Protein AF-A0A9D4A634-F1 (afdb_monomer_lite)

Structure (mmCIF, N/CA/C/O backbone):
data_AF-A0A9D4A634-F1
#
_entry.id   AF-A0A9D4A634-F1
#
loop_
_atom_site.group_PDB
_atom_site.id
_atom_site.type_symbol
_atom_site.label_atom_id
_atom_site.label_alt_id
_atom_site.label_comp_id
_atom_site.label_asym_id
_atom_site.label_entity_id
_atom_site.label_seq_id
_atom_site.pdbx_PDB_ins_code
_atom_site.Cartn_x
_atom_site.Cartn_y
_atom_site.Cartn_z
_atom_site.occupancy
_atom_site.B_iso_or_equiv
_atom_site.auth_seq_id
_atom_site.auth_comp_id
_atom_site.auth_asym_id
_atom_site.auth_atom_id
_atom_site.pdbx_PDB_model_num
ATOM 1 N N . MET A 1 1 ? 0.772 -0.200 -10.195 1.00 74.50 1 MET A N 1
ATOM 2 C CA . MET A 1 1 ? 2.246 -0.327 -10.138 1.00 74.50 1 MET A CA 1
ATOM 3 C C . MET A 1 1 ? 2.779 -1.175 -11.272 1.00 74.50 1 MET A C 1
ATOM 5 O O . MET A 1 1 ? 3.594 -0.668 -12.017 1.00 74.50 1 MET A O 1
ATOM 9 N N . THR A 1 2 ? 2.255 -2.382 -11.493 1.00 76.69 2 THR A N 1
ATOM 10 C CA . THR A 1 2 ? 2.667 -3.266 -12.602 1.00 76.69 2 THR A CA 1
ATOM 11 C C . THR A 1 2 ? 2.649 -2.595 -13.979 1.00 76.69 2 THR A C 1
ATOM 13 O O . THR A 1 2 ? 3.646 -2.665 -14.680 1.00 76.69 2 THR A O 1
ATOM 16 N N . LEU A 1 3 ? 1.574 -1.881 -14.341 1.00 77.81 3 LEU A N 1
ATOM 17 C CA . LEU A 1 3 ? 1.482 -1.159 -15.623 1.00 77.81 3 LEU A CA 1
ATOM 18 C C . LEU A 1 3 ? 2.554 -0.060 -15.767 1.00 77.81 3 LEU A C 1
ATOM 20 O O . LEU A 1 3 ? 3.087 0.149 -16.849 1.00 77.81 3 LEU A O 1
ATOM 24 N N . LEU A 1 4 ? 2.890 0.616 -14.663 1.00 78.56 4 LEU A N 1
ATOM 25 C CA . LEU A 1 4 ? 3.914 1.662 -14.634 1.00 78.56 4 LEU A CA 1
ATOM 26 C C . LEU A 1 4 ? 5.320 1.059 -14.770 1.00 78.56 4 LEU A C 1
ATOM 28 O O . LEU A 1 4 ? 6.120 1.565 -15.547 1.00 78.56 4 LEU A O 1
ATOM 32 N N . THR A 1 5 ? 5.589 -0.055 -14.082 1.00 76.00 5 THR A N 1
ATOM 33 C CA . THR A 1 5 ? 6.834 -0.827 -14.226 1.00 76.00 5 THR A CA 1
ATOM 34 C C . THR A 1 5 ? 6.978 -1.390 -15.642 1.00 76.00 5 THR A C 1
ATOM 36 O O . THR A 1 5 ? 8.029 -1.272 -16.250 1.00 76.00 5 THR A O 1
ATOM 39 N N . LEU A 1 6 ? 5.909 -1.940 -16.223 1.00 71.25 6 LEU A N 1
ATOM 40 C CA . LEU A 1 6 ? 5.901 -2.413 -17.613 1.00 71.25 6 LEU A CA 1
ATOM 41 C C . LEU A 1 6 ? 6.187 -1.275 -18.602 1.00 71.25 6 LEU A C 1
ATOM 43 O O . LEU A 1 6 ? 6.945 -1.467 -19.551 1.00 71.25 6 LEU A O 1
ATOM 47 N N . SER A 1 7 ? 5.635 -0.085 -18.353 1.00 67.00 7 SER A N 1
ATOM 48 C CA . SER A 1 7 ? 5.907 1.104 -19.163 1.00 67.00 7 SER A CA 1
ATOM 49 C C . SER A 1 7 ? 7.356 1.587 -19.060 1.00 67.00 7 SER A C 1
ATOM 51 O O . SER A 1 7 ? 7.839 2.183 -20.019 1.00 67.00 7 SER A O 1
ATOM 53 N N . SER A 1 8 ? 8.047 1.357 -17.936 1.00 65.62 8 SER A N 1
ATOM 54 C CA . SER A 1 8 ? 9.456 1.740 -17.775 1.00 65.62 8 SER A CA 1
ATOM 55 C C . SER A 1 8 ? 10.431 0.668 -18.276 1.00 65.62 8 SER A C 1
ATOM 57 O O . SER A 1 8 ? 11.495 1.021 -18.785 1.00 65.62 8 SER A O 1
ATOM 59 N N . SER A 1 9 ? 10.054 -0.615 -18.181 1.00 68.81 9 SER A N 1
ATOM 60 C CA . SER A 1 9 ? 10.949 -1.754 -18.438 1.00 68.81 9 SER A CA 1
ATOM 61 C C . SER A 1 9 ? 10.929 -2.253 -19.879 1.00 68.81 9 SER A C 1
ATOM 63 O O . SER A 1 9 ? 11.898 -2.866 -20.322 1.00 68.81 9 SER A O 1
ATOM 65 N N . ILE A 1 10 ? 9.841 -2.034 -20.629 1.00 73.31 10 ILE A N 1
ATOM 66 C CA . ILE A 1 10 ? 9.733 -2.525 -22.008 1.00 73.31 10 ILE A CA 1
ATOM 67 C C . ILE A 1 10 ? 10.419 -1.538 -22.970 1.00 73.31 10 ILE A C 1
ATOM 69 O O . ILE A 1 10 ? 9.978 -0.391 -23.075 1.00 73.31 10 ILE A O 1
ATOM 73 N N . PRO A 1 11 ? 11.426 -1.976 -23.759 1.00 60.38 11 PRO A N 1
ATOM 74 C CA . PRO A 1 11 ? 12.135 -1.116 -24.713 1.00 60.38 11 PRO A CA 1
ATOM 75 C C . PRO A 1 11 ? 11.235 -0.436 -25.759 1.00 60.38 11 PRO A C 1
ATOM 77 O O . PRO A 1 11 ? 11.608 0.602 -26.288 1.00 60.38 11 PRO A O 1
ATOM 80 N N . GLY A 1 12 ? 10.051 -0.995 -26.045 1.00 58.84 12 GLY A N 1
ATOM 81 C CA . GLY A 1 12 ? 9.046 -0.410 -26.946 1.00 58.84 12 GLY A CA 1
ATOM 82 C C . GLY A 1 12 ? 8.150 0.676 -26.326 1.00 58.84 12 GLY A C 1
ATOM 83 O O . GLY A 1 12 ? 7.579 1.482 -27.057 1.00 58.84 12 GLY A O 1
ATOM 84 N N . LEU A 1 13 ? 8.033 0.736 -24.993 1.00 58.22 13 LEU A N 1
ATOM 85 C CA . LEU A 1 13 ? 7.290 1.791 -24.281 1.00 58.22 13 LEU A CA 1
ATOM 86 C C . LEU A 1 13 ? 8.204 2.891 -23.726 1.00 58.22 13 LEU A C 1
ATOM 88 O O . LEU A 1 13 ? 7.726 3.954 -23.332 1.00 58.22 13 LEU A O 1
ATOM 92 N N . LYS A 1 14 ? 9.518 2.662 -23.745 1.00 65.31 14 LYS A N 1
ATOM 93 C CA . LYS A 1 14 ? 10.526 3.689 -23.504 1.00 65.31 14 LYS A CA 1
ATOM 94 C C . LYS A 1 14 ? 10.655 4.577 -24.754 1.00 65.31 14 LYS A C 1
ATOM 96 O O . LYS A 1 14 ? 10.618 4.049 -25.868 1.00 65.31 14 LYS A O 1
ATOM 101 N N . PRO A 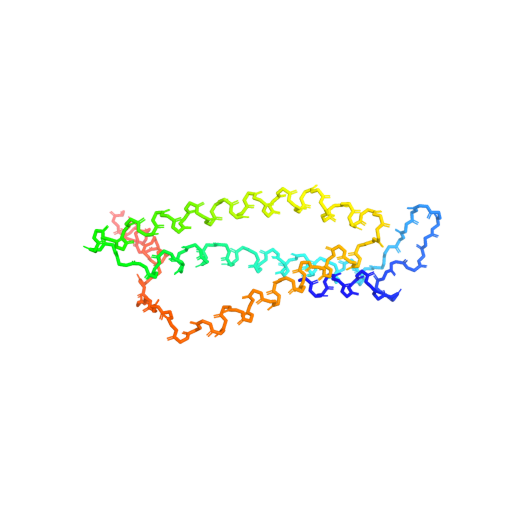1 15 ? 10.803 5.907 -24.622 1.00 62.56 15 PRO A N 1
ATOM 102 C CA . PRO A 1 15 ? 11.009 6.769 -25.781 1.00 62.56 15 PRO A CA 1
ATOM 103 C C . PRO A 1 15 ? 12.264 6.322 -26.541 1.00 62.56 15 PRO A C 1
ATOM 105 O O . PRO A 1 15 ? 13.362 6.281 -25.988 1.00 62.56 15 PRO A O 1
ATOM 108 N N . SER A 1 16 ? 12.071 5.933 -27.800 1.00 56.59 16 SER A N 1
ATOM 109 C CA . SER A 1 16 ? 13.076 5.290 -28.653 1.00 56.59 16 SER A CA 1
ATOM 110 C C . SER A 1 16 ? 13.987 6.287 -29.373 1.00 56.59 16 SER A C 1
ATOM 112 O O . SER A 1 16 ? 15.070 5.912 -29.818 1.00 56.59 16 SER A O 1
ATOM 114 N N . TYR A 1 17 ? 13.583 7.559 -29.457 1.00 59.88 17 TYR A N 1
ATOM 115 C CA . TYR A 1 17 ? 14.364 8.637 -30.058 1.00 59.88 17 TYR A CA 1
ATOM 116 C C . TYR A 1 17 ? 14.775 9.661 -28.994 1.00 59.88 17 TYR A C 1
ATOM 118 O O . TYR A 1 17 ? 13.967 10.479 -28.539 1.00 59.88 17 TYR A O 1
ATOM 126 N N . CYS A 1 18 ? 16.047 9.604 -28.599 1.00 65.12 18 CYS A N 1
ATOM 127 C CA . CYS A 1 18 ? 16.676 10.573 -27.706 1.00 65.12 18 CYS A CA 1
ATOM 128 C C . CYS A 1 18 ? 17.827 11.263 -28.445 1.00 65.12 18 CYS A C 1
ATOM 130 O O . CYS A 1 18 ? 18.799 10.616 -28.832 1.00 65.12 18 CYS A O 1
ATOM 132 N N . SER A 1 19 ? 17.718 12.578 -28.643 1.00 58.00 19 SER A N 1
ATOM 133 C CA . SER A 1 19 ? 18.799 13.406 -29.184 1.00 58.00 19 SER A CA 1
ATOM 134 C C . SER A 1 19 ? 19.546 14.040 -28.011 1.00 58.00 19 SER A C 1
ATOM 136 O O . SER A 1 19 ? 19.186 15.116 -27.532 1.00 58.00 19 SER A O 1
ATOM 138 N N . GLY A 1 20 ? 20.558 13.341 -27.493 1.00 70.12 20 GLY A N 1
ATOM 139 C CA . GLY A 1 20 ? 21.243 13.727 -26.255 1.00 70.12 20 GLY A CA 1
ATOM 140 C C . GLY A 1 20 ? 20.368 13.478 -25.019 1.00 70.12 20 GLY A C 1
ATOM 141 O O . GLY A 1 20 ? 19.820 12.391 -24.863 1.00 70.12 20 GLY A O 1
ATOM 142 N N . ASN A 1 21 ? 20.211 14.485 -24.150 1.00 65.31 21 ASN A N 1
ATOM 143 C CA . ASN A 1 21 ? 19.403 14.389 -22.919 1.00 65.31 21 ASN A CA 1
ATOM 144 C C . ASN A 1 21 ? 17.892 14.595 -23.141 1.00 65.31 21 ASN A C 1
ATOM 146 O O . ASN A 1 21 ? 17.121 14.522 -22.184 1.00 65.31 21 ASN A O 1
ATOM 150 N N . VAL A 1 22 ? 17.459 14.891 -24.371 1.00 67.06 22 VAL A N 1
ATOM 151 C CA . VAL A 1 22 ? 16.054 15.176 -24.689 1.00 67.06 22 VAL A CA 1
ATOM 152 C C . VAL A 1 22 ? 15.471 14.012 -25.481 1.00 67.06 22 VAL A C 1
ATOM 154 O O . VAL A 1 22 ? 15.887 13.729 -26.605 1.00 67.06 22 VAL A O 1
ATOM 157 N N . CYS A 1 23 ? 14.500 13.338 -24.872 1.00 70.38 23 CYS A N 1
ATOM 158 C CA . CYS A 1 23 ? 13.757 12.240 -25.475 1.00 70.38 23 CYS A CA 1
ATOM 159 C C . CYS A 1 23 ? 12.360 12.718 -25.875 1.00 70.38 23 CYS A C 1
ATOM 161 O O . CYS A 1 23 ? 11.677 13.362 -25.076 1.00 70.38 23 CYS A O 1
ATOM 163 N N . HIS A 1 24 ? 11.926 12.378 -27.089 1.00 72.56 24 HIS A N 1
ATOM 164 C CA . HIS A 1 24 ? 10.578 12.683 -27.569 1.00 72.56 24 HIS A CA 1
ATOM 165 C C . HIS A 1 24 ? 9.694 11.433 -27.464 1.00 72.56 24 HIS A C 1
ATOM 167 O O . HIS A 1 24 ? 9.865 10.504 -28.255 1.00 72.56 24 HIS A O 1
ATOM 173 N N . PRO A 1 25 ? 8.774 11.369 -26.486 1.00 73.94 25 PRO A N 1
ATOM 174 C CA . PRO A 1 25 ? 7.849 10.250 -26.364 1.00 73.94 25 PRO A CA 1
ATOM 175 C C . PRO A 1 25 ? 6.736 10.325 -27.415 1.00 73.94 25 PRO A C 1
ATOM 177 O O . PRO A 1 25 ? 6.294 11.408 -27.806 1.00 73.94 25 PRO A O 1
ATOM 180 N N . THR A 1 26 ? 6.254 9.164 -27.853 1.00 79.94 26 THR A N 1
ATOM 181 C CA . THR A 1 26 ? 5.073 9.071 -28.724 1.00 79.94 26 THR A CA 1
ATOM 182 C C . THR A 1 26 ? 3.794 9.342 -27.922 1.00 79.94 26 THR A C 1
ATOM 184 O O . THR A 1 26 ? 3.761 9.165 -26.701 1.00 79.94 26 THR A O 1
ATOM 187 N N . GLN A 1 27 ? 2.708 9.761 -28.588 1.00 80.94 27 GLN A N 1
ATOM 188 C CA . GLN A 1 27 ? 1.432 10.004 -27.895 1.00 80.94 27 GLN A CA 1
ATOM 189 C C . GLN A 1 27 ? 0.911 8.760 -27.164 1.00 80.94 27 GLN A C 1
ATOM 191 O O . GLN A 1 27 ? 0.365 8.876 -26.069 1.00 80.94 27 GLN A O 1
ATOM 196 N N . GLU A 1 28 ? 1.130 7.572 -27.727 1.00 79.75 28 GLU A N 1
ATOM 197 C CA . GLU A 1 28 ? 0.728 6.303 -27.116 1.00 79.75 28 GLU A CA 1
ATOM 198 C C . GLU A 1 28 ? 1.494 6.023 -25.814 1.00 79.75 28 GLU A C 1
ATOM 200 O O . GLU A 1 28 ? 0.889 5.644 -24.812 1.00 79.75 28 GLU A O 1
ATOM 205 N N . GLN A 1 29 ? 2.806 6.288 -25.785 1.00 78.56 29 GLN A N 1
ATOM 206 C CA . GLN A 1 29 ? 3.633 6.140 -24.580 1.00 78.56 29 GLN A CA 1
ATOM 207 C C . GLN A 1 29 ? 3.182 7.090 -23.463 1.00 78.56 29 GLN A C 1
ATOM 209 O O . GLN A 1 29 ? 3.069 6.684 -22.305 1.00 78.56 29 GLN A O 1
ATOM 214 N N . ILE A 1 30 ? 2.857 8.341 -23.812 1.00 81.50 30 ILE A N 1
ATOM 215 C CA . ILE A 1 30 ? 2.313 9.321 -22.862 1.00 81.50 30 ILE A CA 1
ATOM 216 C C . ILE A 1 30 ? 0.956 8.849 -22.321 1.00 81.50 30 ILE A C 1
ATOM 218 O O . ILE A 1 30 ? 0.724 8.896 -21.112 1.00 81.50 30 ILE A O 1
ATOM 222 N N . ALA A 1 31 ? 0.064 8.374 -23.194 1.00 85.62 31 ALA A N 1
ATOM 223 C CA . ALA A 1 31 ? -1.260 7.908 -22.798 1.00 85.62 31 ALA A CA 1
ATOM 224 C C . ALA A 1 31 ? -1.178 6.728 -21.818 1.00 85.62 31 ALA A C 1
ATOM 226 O O . ALA A 1 31 ? -1.814 6.764 -20.763 1.00 85.62 31 ALA A O 1
ATOM 227 N N . VAL A 1 32 ? -0.350 5.717 -22.110 1.00 84.38 32 VAL A N 1
ATOM 228 C CA . VAL A 1 32 ? -0.148 4.563 -21.217 1.00 84.38 32 VAL A CA 1
ATOM 229 C C . VAL A 1 32 ? 0.413 5.002 -19.864 1.00 84.38 32 VAL A C 1
ATOM 231 O O . VAL A 1 32 ? -0.070 4.547 -18.824 1.00 84.38 32 VAL A O 1
ATOM 234 N N . PHE A 1 33 ? 1.375 5.926 -19.857 1.00 83.00 33 PHE A N 1
ATOM 235 C CA . PHE A 1 33 ? 1.942 6.470 -18.626 1.00 83.00 33 PHE A CA 1
ATOM 236 C C . PHE A 1 33 ? 0.887 7.179 -17.762 1.00 83.00 33 PHE A C 1
ATOM 238 O O . PHE A 1 33 ? 0.767 6.888 -16.570 1.00 83.00 33 PHE A O 1
ATOM 245 N N . PHE A 1 34 ? 0.062 8.053 -18.348 1.00 87.81 34 PHE A N 1
ATOM 246 C CA . PHE A 1 34 ? -1.005 8.734 -17.608 1.00 87.81 34 PHE A CA 1
ATOM 247 C C . PHE A 1 34 ? -2.083 7.774 -17.112 1.00 87.81 34 PHE A C 1
ATOM 249 O O . PHE A 1 34 ? -2.517 7.892 -15.967 1.00 87.81 34 PHE A O 1
ATOM 256 N N . VAL A 1 35 ? -2.482 6.786 -17.915 1.00 90.00 35 VAL A N 1
ATOM 257 C CA . VAL A 1 35 ? -3.406 5.732 -17.467 1.00 90.00 35 VAL A CA 1
ATOM 258 C C . VAL A 1 35 ? -2.824 4.985 -16.265 1.00 90.00 35 VAL A C 1
ATOM 260 O O . VAL A 1 35 ? -3.535 4.751 -15.284 1.00 90.00 35 VAL A O 1
ATOM 263 N N . ALA A 1 36 ? -1.524 4.670 -16.285 1.00 87.75 36 ALA A N 1
ATOM 264 C CA . ALA A 1 36 ? -0.840 4.051 -15.153 1.00 87.75 36 ALA A CA 1
ATOM 265 C C . ALA A 1 36 ? -0.944 4.915 -13.886 1.00 87.75 36 ALA A C 1
ATOM 267 O O . ALA A 1 36 ? -1.287 4.404 -12.815 1.00 87.75 36 ALA A O 1
ATOM 268 N N . LEU A 1 37 ? -0.676 6.219 -14.009 1.00 89.31 37 LEU A N 1
ATOM 269 C CA . LEU A 1 37 ? -0.741 7.172 -12.901 1.00 89.31 37 LEU A CA 1
ATOM 270 C C . LEU A 1 37 ? -2.161 7.327 -12.351 1.00 89.31 37 LEU A C 1
ATOM 272 O O . LEU A 1 37 ? -2.345 7.287 -11.135 1.00 89.31 37 LEU A O 1
ATOM 276 N N . TYR A 1 38 ? -3.171 7.438 -13.215 1.00 92.12 38 TYR A N 1
ATOM 277 C CA . TYR A 1 38 ? -4.565 7.536 -12.781 1.00 92.12 38 TYR A CA 1
ATOM 278 C C . TYR A 1 38 ? -5.042 6.265 -12.079 1.00 92.12 38 TYR A C 1
ATOM 280 O O . TYR A 1 38 ? -5.709 6.357 -11.049 1.00 92.12 38 TYR A O 1
ATOM 288 N N . MET A 1 39 ? -4.648 5.081 -12.555 1.00 89.50 39 MET A N 1
ATOM 289 C CA . MET A 1 39 ? -4.953 3.829 -11.855 1.00 89.50 39 MET A CA 1
ATOM 290 C C . MET A 1 39 ? -4.285 3.754 -10.478 1.00 89.50 39 MET A C 1
ATOM 292 O O . MET A 1 39 ? -4.889 3.273 -9.520 1.00 89.50 39 MET A O 1
ATOM 296 N N . ILE A 1 40 ? -3.053 4.255 -10.348 1.00 89.75 40 ILE A N 1
ATOM 297 C CA . ILE A 1 40 ? -2.369 4.358 -9.053 1.00 89.75 40 ILE A CA 1
ATOM 298 C C . ILE A 1 40 ? -3.099 5.337 -8.130 1.00 89.75 40 ILE A C 1
ATOM 300 O O . ILE A 1 40 ? -3.330 5.014 -6.964 1.00 89.75 40 ILE A O 1
ATOM 304 N N . ALA A 1 41 ? -3.476 6.512 -8.631 1.00 90.75 41 ALA A N 1
ATOM 305 C CA . ALA A 1 41 ? -4.203 7.513 -7.859 1.00 90.75 41 ALA A CA 1
ATOM 306 C C . ALA A 1 41 ? -5.545 6.959 -7.355 1.00 90.75 41 ALA A C 1
ATOM 308 O O . ALA A 1 41 ? -5.850 7.067 -6.169 1.00 90.75 41 ALA A O 1
ATOM 309 N N . LEU A 1 42 ? -6.298 6.280 -8.224 1.00 92.06 42 LEU A N 1
ATOM 310 C CA . LEU A 1 42 ? -7.568 5.647 -7.874 1.00 92.06 42 LEU A CA 1
ATOM 311 C C . LEU A 1 42 ? -7.388 4.535 -6.830 1.00 92.06 42 LEU A C 1
ATOM 313 O O . LEU A 1 42 ? -8.088 4.521 -5.818 1.00 92.06 42 LEU A O 1
ATOM 317 N N . GLY A 1 43 ? -6.413 3.641 -7.021 1.00 88.88 43 GLY A N 1
ATOM 318 C CA . GLY A 1 43 ? -6.142 2.560 -6.071 1.00 88.88 43 GLY A CA 1
ATOM 319 C C . GLY A 1 43 ? -5.679 3.072 -4.703 1.00 88.88 43 GLY A C 1
ATOM 320 O O . GLY A 1 43 ? -6.195 2.654 -3.670 1.00 88.88 43 GLY A O 1
ATOM 321 N N . THR A 1 44 ? -4.740 4.019 -4.676 1.00 89.25 44 THR A N 1
ATOM 322 C CA . THR A 1 44 ? -4.232 4.597 -3.418 1.00 89.25 44 THR A CA 1
ATOM 323 C C . THR A 1 44 ? -5.282 5.438 -2.697 1.00 89.25 44 THR A C 1
ATOM 325 O O . THR A 1 44 ? -5.356 5.384 -1.468 1.00 89.25 44 THR A O 1
ATOM 328 N N . GLY A 1 45 ? -6.115 6.170 -3.440 1.00 89.06 45 GLY A N 1
ATOM 329 C CA . GLY A 1 45 ? -7.236 6.933 -2.897 1.00 89.06 45 GLY A CA 1
ATOM 330 C C . GLY A 1 45 ? -8.309 6.042 -2.275 1.00 89.06 45 GLY A C 1
ATOM 331 O O . GLY A 1 45 ? -8.821 6.373 -1.210 1.00 89.06 45 GLY A O 1
ATOM 332 N N . GLY A 1 46 ? -8.602 4.889 -2.887 1.00 88.88 46 GLY A N 1
ATOM 333 C CA . GLY A 1 46 ? -9.568 3.926 -2.355 1.00 88.88 46 GLY A CA 1
ATOM 334 C C . GLY A 1 46 ? -9.057 3.156 -1.134 1.00 88.88 46 GLY A C 1
ATOM 335 O O . GLY A 1 46 ? -9.765 3.027 -0.143 1.00 88.88 46 GLY A O 1
ATOM 336 N N . ILE A 1 47 ? -7.812 2.671 -1.165 1.00 90.62 47 ILE A N 1
ATOM 337 C CA . ILE A 1 47 ? -7.277 1.793 -0.109 1.00 90.62 47 ILE A CA 1
ATOM 338 C C . ILE A 1 47 ? -7.040 2.549 1.207 1.00 90.62 47 ILE A C 1
ATOM 340 O O . ILE A 1 47 ? -7.313 2.007 2.278 1.00 90.62 47 ILE A O 1
ATOM 344 N N . LYS A 1 48 ? -6.550 3.795 1.155 1.00 87.44 48 LYS A N 1
ATOM 345 C CA . LYS A 1 48 ? -6.174 4.571 2.353 1.00 87.44 48 LYS A CA 1
ATOM 346 C C . LYS A 1 48 ? -7.278 4.677 3.421 1.00 87.44 48 LYS A C 1
ATOM 348 O O . LYS A 1 48 ? -6.990 4.317 4.561 1.00 87.44 48 LYS A O 1
ATOM 353 N N . PRO A 1 49 ? -8.504 5.147 3.110 1.00 88.19 49 PRO A N 1
ATOM 354 C CA . PRO A 1 49 ? -9.574 5.226 4.105 1.00 88.19 49 PRO A CA 1
ATOM 355 C C . PRO A 1 49 ? -10.108 3.843 4.499 1.00 88.19 49 PRO A C 1
ATOM 357 O O . PRO A 1 49 ? -10.498 3.641 5.643 1.00 88.19 49 PRO A O 1
ATOM 360 N N . CYS A 1 50 ? -10.104 2.874 3.579 1.00 88.94 50 CYS A N 1
ATOM 361 C CA . CYS A 1 50 ? -10.641 1.544 3.850 1.00 88.94 50 CYS A CA 1
ATOM 362 C C . CYS A 1 50 ? -9.774 0.745 4.829 1.00 88.94 50 CYS A C 1
ATOM 364 O O . CYS A 1 50 ? -10.319 0.075 5.697 1.00 88.94 50 CYS A O 1
ATOM 366 N N . VAL A 1 51 ? -8.443 0.814 4.724 1.00 90.75 51 VAL A N 1
ATOM 367 C CA . VAL A 1 51 ? -7.536 0.024 5.579 1.00 90.75 51 VAL A CA 1
ATOM 368 C C . VAL A 1 51 ? -7.571 0.489 7.032 1.00 90.75 51 VAL A C 1
ATOM 370 O O . VAL A 1 51 ? -7.597 -0.347 7.934 1.00 90.75 51 VAL A O 1
ATOM 373 N N . SER A 1 52 ? -7.593 1.802 7.278 1.00 90.00 52 SER A N 1
ATOM 374 C CA . SER A 1 52 ? -7.645 2.333 8.645 1.00 90.00 52 SER A CA 1
ATOM 375 C C . SER A 1 52 ? -8.984 2.030 9.318 1.00 90.00 52 SER A C 1
ATOM 377 O O . SER A 1 52 ? -8.990 1.578 10.463 1.00 90.00 52 SER A O 1
ATOM 379 N N . SER A 1 53 ? -10.102 2.204 8.605 1.00 89.19 53 SER A N 1
ATOM 380 C CA . SER A 1 53 ? -11.428 1.817 9.097 1.00 89.19 53 SER A CA 1
ATOM 381 C C . SER A 1 53 ? -11.518 0.311 9.347 1.00 89.19 53 SER A C 1
ATOM 383 O O . SER A 1 53 ? -11.869 -0.099 10.447 1.00 89.19 53 SER A O 1
ATOM 385 N N . PHE A 1 54 ? -11.093 -0.518 8.391 1.00 90.50 54 PHE A N 1
ATOM 386 C CA . PHE A 1 54 ? -11.128 -1.973 8.538 1.00 90.50 54 PHE A CA 1
ATOM 387 C C . PHE A 1 54 ? -10.279 -2.478 9.713 1.00 90.50 54 PHE A C 1
ATOM 389 O O . PHE A 1 54 ? -10.689 -3.396 10.421 1.00 90.50 54 PHE A O 1
ATOM 396 N N . GLY A 1 55 ? -9.107 -1.877 9.943 1.00 90.12 55 GLY A N 1
ATOM 397 C CA . GLY A 1 55 ? -8.259 -2.192 11.094 1.00 90.12 55 GLY A CA 1
ATOM 398 C C . GLY A 1 55 ? -8.893 -1.785 12.426 1.00 90.12 55 GLY A C 1
ATOM 399 O O . GLY A 1 55 ? -8.806 -2.532 13.398 1.00 90.12 55 GLY A O 1
ATOM 400 N N . ALA A 1 56 ? -9.572 -0.634 12.473 1.00 89.06 56 ALA A N 1
ATOM 401 C CA . ALA A 1 56 ? -10.322 -0.201 13.652 1.00 89.06 56 ALA A CA 1
ATOM 402 C C . ALA A 1 56 ? -11.490 -1.144 13.978 1.00 89.06 56 ALA A C 1
ATOM 404 O O . ALA A 1 56 ? -11.731 -1.411 15.154 1.00 89.06 56 ALA A O 1
ATOM 405 N N . ASP A 1 57 ? -12.164 -1.649 12.945 1.00 90.12 57 ASP A N 1
ATOM 406 C CA . ASP A 1 57 ? -13.343 -2.518 13.026 1.00 90.12 57 ASP A CA 1
ATOM 407 C C . ASP A 1 57 ? -13.055 -3.916 13.603 1.00 90.12 57 ASP A C 1
ATOM 409 O O . ASP A 1 57 ? -13.986 -4.654 13.940 1.00 90.12 57 ASP A O 1
ATOM 413 N N . GLN A 1 58 ? -11.775 -4.290 13.730 1.00 89.19 58 GLN A N 1
ATOM 414 C CA . GLN A 1 58 ? -11.365 -5.569 14.318 1.00 89.19 58 GLN A CA 1
ATOM 415 C C . GLN A 1 58 ? -11.454 -5.596 15.849 1.00 89.19 58 GLN A C 1
ATOM 417 O O . GLN A 1 58 ? -11.437 -6.679 16.434 1.00 89.19 58 GLN A O 1
ATOM 422 N N . PHE A 1 59 ? -11.550 -4.435 16.497 1.00 89.69 59 PHE A N 1
ATOM 423 C CA . PHE A 1 59 ? -11.594 -4.310 17.952 1.00 89.69 59 PHE A CA 1
ATOM 424 C C . PHE A 1 59 ? -12.988 -3.879 18.401 1.00 89.69 59 PHE A C 1
ATOM 426 O O . PHE A 1 59 ? -13.554 -2.946 17.831 1.00 89.69 59 PHE A O 1
ATOM 433 N N . ASP A 1 60 ? -13.528 -4.52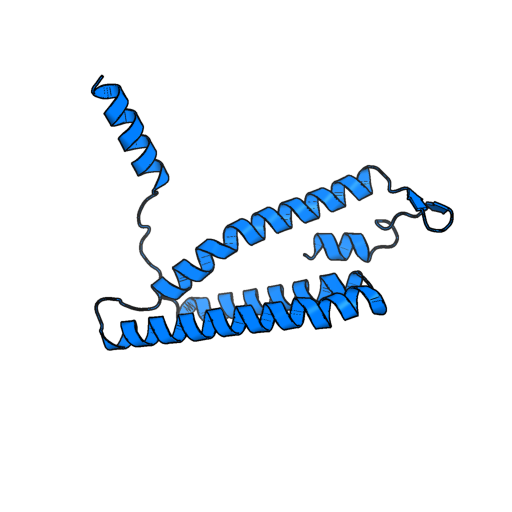4 19.433 1.00 85.56 60 ASP A N 1
ATOM 434 C CA . ASP A 1 60 ? -14.758 -4.074 20.076 1.00 85.56 60 ASP A CA 1
ATOM 435 C C . ASP A 1 60 ? -14.464 -2.851 20.959 1.00 85.56 60 ASP A C 1
ATOM 437 O O . ASP A 1 60 ? -13.518 -2.837 21.749 1.00 85.56 60 ASP A O 1
ATOM 441 N N . GLU A 1 61 ? -15.257 -1.791 20.808 1.00 80.06 61 GLU A N 1
ATOM 442 C CA . GLU A 1 61 ? -15.125 -0.579 21.623 1.00 80.06 61 GLU A CA 1
ATOM 443 C C . GLU A 1 61 ? -15.801 -0.708 22.990 1.00 80.06 61 GLU A C 1
ATOM 445 O O . GLU A 1 61 ? -15.513 0.084 23.889 1.00 80.06 61 GLU A O 1
ATOM 450 N N . THR A 1 62 ? -16.685 -1.696 23.150 1.00 83.19 62 THR A N 1
ATOM 451 C CA . THR A 1 62 ? -17.407 -1.949 24.402 1.00 83.19 62 THR A CA 1
ATOM 452 C C . THR A 1 62 ? -16.553 -2.682 25.438 1.00 83.19 62 THR A C 1
ATOM 454 O O . THR A 1 62 ? 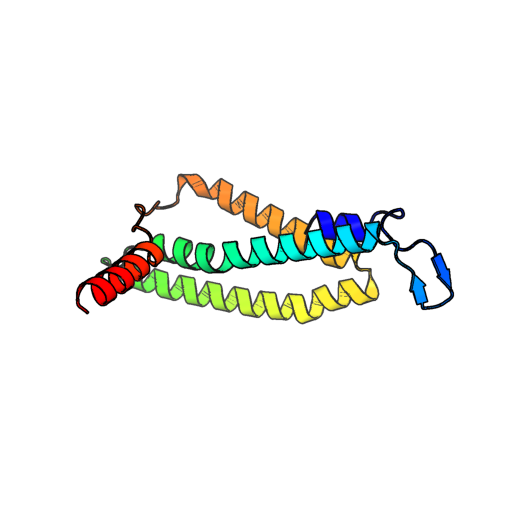-16.819 -2.567 26.635 1.00 83.19 62 THR A O 1
ATOM 457 N N . ASP A 1 63 ? -15.486 -3.363 25.004 1.00 87.38 63 ASP A N 1
ATOM 458 C CA . ASP A 1 63 ? -14.496 -3.991 25.880 1.00 87.38 63 ASP A CA 1
ATOM 459 C C . ASP A 1 63 ? -13.306 -3.045 26.138 1.00 87.38 63 ASP A C 1
ATOM 461 O O . ASP A 1 63 ? -12.544 -2.670 25.242 1.00 87.38 63 ASP A O 1
ATOM 465 N N . GLU A 1 64 ? -13.107 -2.686 27.407 1.00 85.94 64 GLU A N 1
ATOM 466 C CA . GLU A 1 64 ? -11.993 -1.863 27.890 1.00 85.94 64 GLU A CA 1
ATOM 467 C C . GLU A 1 64 ? -10.605 -2.426 27.518 1.00 85.94 64 GLU A C 1
ATOM 469 O O . GLU A 1 64 ? -9.658 -1.663 27.285 1.00 85.94 64 GLU A O 1
ATOM 474 N N . ILE A 1 65 ? -10.461 -3.753 27.442 1.00 88.12 65 ILE A N 1
ATOM 475 C CA . ILE A 1 65 ? -9.205 -4.426 27.091 1.00 88.12 65 ILE A CA 1
ATOM 476 C C . ILE A 1 65 ? -8.946 -4.307 25.586 1.00 88.12 65 ILE A C 1
ATOM 478 O O . ILE A 1 65 ? -7.841 -3.923 25.181 1.00 88.12 65 ILE A O 1
ATOM 482 N N . GLU A 1 66 ? -9.945 -4.601 24.749 1.00 86.94 66 GLU A N 1
ATOM 483 C CA . GLU A 1 66 ? -9.821 -4.483 23.289 1.00 86.94 66 GLU A CA 1
ATOM 484 C C . GLU A 1 66 ? -9.625 -3.021 22.862 1.00 86.94 66 GLU A C 1
ATOM 486 O O . GLU A 1 66 ? -8.778 -2.744 22.009 1.00 86.94 66 GLU A O 1
ATOM 491 N N . ARG A 1 67 ? -10.267 -2.063 23.541 1.00 86.75 67 ARG A N 1
ATOM 492 C CA . ARG A 1 67 ? -10.062 -0.625 23.316 1.00 86.75 67 ARG A CA 1
ATOM 493 C C . ARG A 1 67 ? -8.613 -0.184 23.546 1.00 86.75 67 ARG A C 1
ATOM 495 O O . ARG A 1 67 ? -8.051 0.565 22.742 1.00 86.75 67 ARG A O 1
ATOM 502 N N . LYS A 1 68 ? -7.961 -0.666 24.612 1.00 88.69 68 LYS A N 1
ATOM 503 C CA . LYS A 1 68 ? -6.529 -0.391 24.852 1.00 88.69 68 LYS A CA 1
ATOM 504 C C . LYS A 1 68 ? -5.646 -1.017 23.769 1.00 88.69 68 LYS A C 1
ATOM 506 O O . LYS A 1 68 ? -4.691 -0.383 23.313 1.00 88.69 68 LYS A O 1
ATOM 511 N N . ARG A 1 69 ? -5.978 -2.230 23.311 1.00 89.69 69 ARG A N 1
ATOM 512 C CA . ARG A 1 69 ? -5.263 -2.904 22.211 1.00 89.69 69 ARG A CA 1
ATOM 513 C C . ARG A 1 69 ? -5.421 -2.170 20.880 1.00 89.69 69 ARG A C 1
ATOM 515 O O . ARG A 1 69 ? -4.430 -2.042 20.168 1.00 89.69 69 ARG A O 1
ATOM 522 N N . LYS A 1 70 ? -6.599 -1.611 20.592 1.00 90.38 70 LYS A N 1
ATOM 523 C CA . LYS A 1 70 ? -6.855 -0.759 19.419 1.00 90.38 70 LYS A CA 1
ATOM 524 C C . LYS A 1 70 ? -5.920 0.451 19.381 1.00 90.38 70 LYS A C 1
ATOM 526 O O . LYS A 1 70 ? -5.319 0.734 18.349 1.00 90.38 70 LYS A O 1
ATOM 531 N N . SER A 1 71 ? -5.751 1.138 20.513 1.00 89.44 71 SER A N 1
ATOM 532 C CA . SER A 1 71 ? -4.823 2.276 20.611 1.00 89.44 71 SER A CA 1
ATOM 533 C C . SER A 1 71 ? -3.370 1.855 20.349 1.00 89.44 71 SER A C 1
ATOM 535 O O . SER A 1 71 ? -2.676 2.473 19.542 1.00 89.44 71 SER A O 1
ATOM 537 N N . SER A 1 72 ? -2.931 0.742 20.948 1.00 92.75 72 SER A N 1
ATOM 538 C CA . SER A 1 72 ? -1.596 0.179 20.698 1.00 92.75 72 SER A CA 1
ATOM 539 C C . SER A 1 72 ? -1.391 -0.222 19.229 1.00 92.75 72 SER A C 1
ATOM 541 O O . SER A 1 72 ? -0.345 0.068 18.650 1.00 92.75 72 SER A O 1
ATOM 543 N N . PHE A 1 73 ? -2.409 -0.819 18.598 1.00 93.25 73 PHE A N 1
ATOM 544 C CA . PHE A 1 73 ? -2.405 -1.150 17.174 1.00 93.25 73 PHE A CA 1
ATOM 545 C C . PHE A 1 73 ? -2.196 0.094 16.306 1.00 93.25 73 PHE A C 1
ATOM 547 O O . PHE A 1 73 ? -1.314 0.093 15.451 1.00 93.25 73 PHE A O 1
ATOM 554 N N . PHE A 1 74 ? -2.946 1.173 16.552 1.00 92.88 74 PHE A N 1
ATOM 555 C CA . PHE A 1 74 ? -2.768 2.416 15.799 1.00 92.88 74 PHE A CA 1
ATOM 556 C C . PHE A 1 74 ? -1.406 3.060 16.048 1.00 92.88 74 PHE A C 1
ATOM 558 O O . PHE A 1 74 ? -0.806 3.572 15.106 1.00 92.88 74 PHE A O 1
ATOM 565 N N . ASN A 1 75 ? -0.877 2.994 17.271 1.0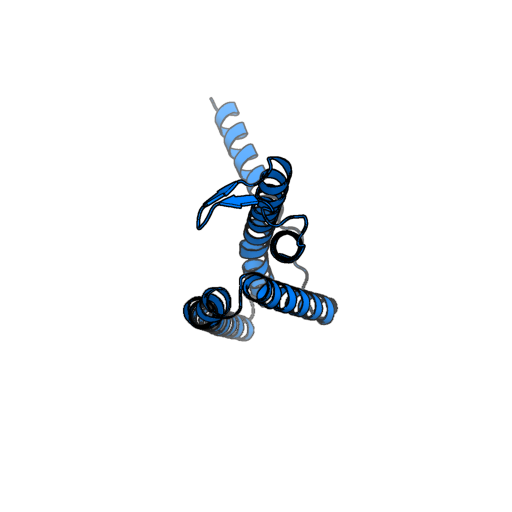0 94.31 75 ASN A N 1
ATOM 566 C CA . ASN A 1 75 ? 0.466 3.491 17.557 1.00 94.31 75 ASN A CA 1
ATOM 567 C C . ASN A 1 75 ? 1.527 2.756 16.718 1.00 94.31 75 ASN A C 1
ATOM 569 O O . ASN A 1 75 ? 2.326 3.389 16.029 1.00 94.31 75 ASN A O 1
ATOM 573 N N . TRP A 1 76 ? 1.477 1.419 16.692 1.00 95.25 76 TRP A N 1
ATOM 574 C CA . TRP A 1 76 ? 2.352 0.608 15.840 1.00 95.25 76 TRP A CA 1
ATOM 575 C C . TRP A 1 76 ? 2.132 0.871 14.349 1.00 95.25 76 TRP A C 1
ATOM 577 O O . TRP A 1 76 ? 3.100 0.992 13.605 1.00 95.25 76 TRP A O 1
ATOM 587 N N . PHE A 1 77 ? 0.882 1.027 13.913 1.00 92.81 77 PHE A N 1
ATOM 588 C CA . PHE A 1 77 ? 0.544 1.351 12.530 1.00 92.81 77 PHE A CA 1
ATOM 589 C C . PHE A 1 77 ? 1.179 2.675 12.082 1.00 92.81 77 PHE A C 1
ATOM 591 O O . PHE A 1 77 ? 1.857 2.720 11.054 1.00 92.81 77 PHE A O 1
ATOM 598 N N . TYR A 1 78 ? 1.031 3.744 12.870 1.00 93.69 78 TYR A N 1
ATOM 599 C CA . TYR A 1 78 ? 1.645 5.036 12.562 1.00 93.69 78 TYR A CA 1
ATOM 600 C C . TYR A 1 78 ? 3.170 4.983 12.631 1.00 93.69 78 TYR A C 1
ATOM 602 O O . TYR A 1 78 ? 3.839 5.570 11.779 1.00 93.69 78 TYR A O 1
ATOM 610 N N . PHE A 1 79 ? 3.733 4.259 13.596 1.00 96.06 79 PHE A N 1
ATOM 611 C CA . PHE A 1 79 ? 5.175 4.052 13.683 1.00 96.06 79 PHE A CA 1
ATOM 612 C C . PHE A 1 79 ? 5.724 3.363 12.424 1.00 96.06 79 PHE A C 1
ATOM 614 O O . PHE A 1 79 ? 6.662 3.865 11.801 1.00 96.06 79 PHE A O 1
ATOM 621 N N . SER A 1 80 ? 5.084 2.278 11.977 1.00 94.94 80 SER A N 1
ATOM 622 C CA . SER A 1 80 ? 5.447 1.573 10.744 1.00 94.94 80 SER A CA 1
ATOM 623 C C . SER A 1 80 ? 5.298 2.443 9.495 1.00 94.94 80 SER A C 1
ATOM 625 O O . SER A 1 80 ? 6.153 2.372 8.615 1.00 94.94 80 SER A O 1
ATOM 627 N N . ILE A 1 81 ? 4.271 3.298 9.411 1.00 93.44 81 ILE A N 1
ATOM 628 C CA . ILE A 1 81 ? 4.115 4.248 8.296 1.00 93.44 81 ILE A CA 1
ATOM 629 C C . ILE A 1 81 ? 5.278 5.237 8.251 1.00 93.44 81 ILE A C 1
ATOM 631 O O . ILE A 1 81 ? 5.836 5.465 7.179 1.00 93.44 81 ILE A O 1
ATOM 635 N N . ASN A 1 82 ? 5.657 5.817 9.391 1.00 95.25 82 ASN A N 1
ATOM 636 C CA . ASN A 1 82 ? 6.745 6.793 9.442 1.00 95.25 82 ASN A CA 1
ATOM 637 C C . ASN A 1 82 ? 8.092 6.156 9.078 1.00 95.25 82 ASN A C 1
ATOM 639 O O . ASN A 1 82 ? 8.839 6.723 8.282 1.00 95.25 82 ASN A O 1
ATOM 643 N N . ILE A 1 83 ? 8.376 4.949 9.579 1.00 96.75 83 ILE A N 1
ATOM 644 C CA . ILE A 1 83 ? 9.567 4.189 9.170 1.00 96.75 83 ILE A CA 1
ATOM 645 C C . ILE A 1 83 ? 9.521 3.874 7.675 1.00 96.75 83 ILE A C 1
ATOM 647 O O . ILE A 1 83 ? 10.504 4.089 6.971 1.00 96.75 83 ILE A O 1
ATOM 651 N N . GLY A 1 84 ? 8.380 3.402 7.168 1.00 94.25 84 GLY A N 1
ATOM 652 C CA . GLY A 1 84 ? 8.200 3.124 5.747 1.00 94.25 84 GLY A CA 1
ATOM 653 C C . GLY A 1 84 ? 8.437 4.361 4.882 1.00 94.25 84 GLY A C 1
ATOM 654 O O . GLY A 1 84 ? 9.113 4.270 3.860 1.00 94.25 84 GLY A O 1
ATOM 655 N N . ALA A 1 85 ? 7.958 5.528 5.316 1.00 94.31 85 ALA A N 1
ATOM 656 C CA . ALA A 1 85 ? 8.183 6.799 4.636 1.00 94.31 85 ALA A CA 1
ATOM 657 C C . ALA A 1 85 ? 9.666 7.205 4.653 1.00 94.31 85 ALA A C 1
ATOM 659 O O . ALA A 1 85 ? 10.184 7.647 3.627 1.00 94.31 85 ALA A O 1
ATOM 660 N N . LEU A 1 86 ? 10.369 7.001 5.772 1.00 95.94 86 LEU A N 1
ATOM 661 C CA . LEU A 1 86 ? 11.809 7.248 5.879 1.00 95.94 86 LEU A CA 1
ATOM 662 C C . LEU A 1 86 ? 12.600 6.355 4.911 1.00 95.94 86 LEU A C 1
ATOM 664 O O . LEU A 1 86 ? 13.438 6.847 4.154 1.00 95.94 86 LEU A O 1
ATOM 668 N N . VAL A 1 87 ? 12.307 5.052 4.893 1.00 95.12 87 VAL A N 1
ATOM 669 C CA . VAL A 1 87 ? 12.954 4.078 3.998 1.00 95.12 87 VAL A CA 1
ATOM 670 C C . VAL A 1 87 ? 12.633 4.387 2.535 1.00 95.12 87 VAL A C 1
ATOM 672 O O . VAL A 1 87 ? 13.523 4.347 1.689 1.00 95.12 87 VAL A O 1
ATOM 675 N N . ALA A 1 88 ? 11.389 4.757 2.225 1.00 92.69 88 ALA A N 1
ATOM 676 C CA . ALA A 1 88 ? 11.000 5.150 0.876 1.00 92.69 88 ALA A CA 1
ATOM 677 C C . ALA A 1 88 ? 11.733 6.420 0.416 1.00 92.69 88 ALA A C 1
ATOM 679 O O . ALA A 1 88 ? 12.231 6.475 -0.703 1.00 92.69 88 ALA A O 1
ATOM 680 N N . SER A 1 89 ? 11.862 7.416 1.291 1.00 93.06 89 SER A N 1
ATOM 681 C CA . SER A 1 89 ? 12.508 8.693 0.961 1.00 93.06 89 SER A CA 1
ATOM 682 C C . SER A 1 89 ? 14.035 8.596 0.872 1.00 93.06 89 SER A C 1
ATOM 684 O O . SER A 1 89 ? 14.672 9.479 0.311 1.00 93.06 89 SER A O 1
ATOM 686 N N . SER A 1 90 ? 14.637 7.540 1.422 1.00 93.44 90 SER A N 1
ATOM 687 C CA . SER A 1 90 ? 16.088 7.323 1.396 1.00 93.44 90 SER A CA 1
ATOM 688 C C . SER A 1 90 ? 16.466 6.214 0.414 1.00 93.44 90 SER A C 1
ATOM 690 O O . SER A 1 90 ? 17.001 6.479 -0.661 1.00 93.44 90 SER A O 1
ATOM 692 N N . VAL A 1 91 ? 16.146 4.967 0.755 1.00 93.19 91 VAL A N 1
ATOM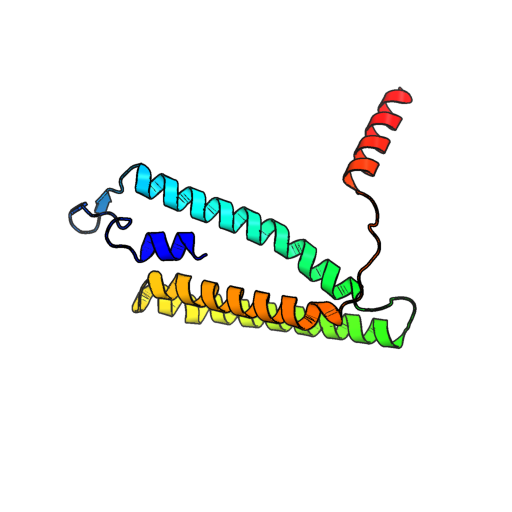 693 C CA . VAL A 1 91 ? 16.571 3.769 0.025 1.00 93.19 91 VAL A CA 1
ATOM 694 C C . VAL A 1 91 ? 15.885 3.663 -1.333 1.00 93.19 91 VAL A C 1
ATOM 696 O O . VAL A 1 91 ? 16.567 3.434 -2.329 1.00 93.19 91 VAL A O 1
ATOM 699 N N . LEU A 1 92 ? 14.560 3.852 -1.418 1.00 91.38 92 LEU A N 1
ATOM 700 C CA . LEU A 1 92 ? 13.876 3.726 -2.715 1.00 91.38 92 LEU A CA 1
ATOM 701 C C . LEU A 1 92 ? 14.296 4.824 -3.695 1.00 91.38 92 LEU A C 1
ATOM 703 O O . LEU A 1 92 ? 14.519 4.513 -4.864 1.00 91.38 92 LEU A O 1
ATOM 707 N N . ILE A 1 93 ? 14.457 6.070 -3.235 1.00 91.88 93 ILE A N 1
ATOM 708 C CA . ILE A 1 93 ? 14.973 7.154 -4.086 1.00 91.88 93 ILE A CA 1
ATOM 709 C C . ILE A 1 93 ? 16.401 6.833 -4.545 1.00 91.88 93 ILE A C 1
ATOM 711 O O . ILE A 1 93 ? 16.715 6.979 -5.725 1.00 91.88 93 ILE A O 1
ATOM 715 N N . TRP A 1 94 ? 17.259 6.323 -3.655 1.00 92.56 94 TRP A N 1
ATOM 716 C CA . TRP A 1 94 ? 18.614 5.919 -4.032 1.00 92.56 94 TRP A CA 1
ATOM 717 C C . TRP A 1 94 ? 18.620 4.818 -5.105 1.00 92.56 94 TRP A C 1
ATOM 719 O O . TRP A 1 94 ? 19.377 4.918 -6.072 1.00 92.56 94 TRP A O 1
ATOM 729 N N . ILE A 1 95 ? 17.748 3.810 -4.990 1.00 90.56 95 ILE A N 1
ATOM 730 C CA . ILE A 1 95 ? 17.605 2.737 -5.990 1.00 90.56 95 ILE A CA 1
ATOM 731 C C . ILE A 1 95 ? 17.101 3.297 -7.326 1.00 90.56 95 ILE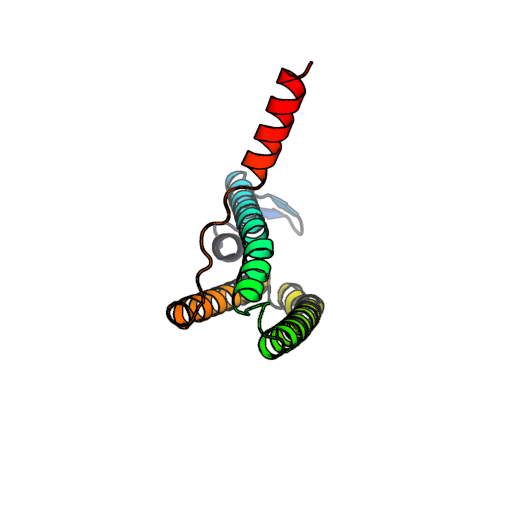 A C 1
ATOM 733 O O . ILE A 1 95 ? 17.652 2.960 -8.373 1.00 90.56 95 ILE A O 1
ATOM 737 N N . GLN A 1 96 ? 16.095 4.176 -7.300 1.00 85.69 96 GLN A N 1
ATOM 738 C CA . GLN A 1 96 ? 15.551 4.817 -8.503 1.00 85.69 96 GLN A CA 1
ATOM 739 C C . GLN A 1 96 ? 16.624 5.589 -9.275 1.00 85.69 96 GLN A C 1
ATOM 741 O O . GLN A 1 96 ? 16.683 5.492 -10.499 1.00 85.69 96 GLN A O 1
ATOM 746 N N . MET A 1 97 ? 17.490 6.309 -8.556 1.00 88.25 97 MET A N 1
ATOM 747 C CA . MET A 1 97 ? 18.521 7.154 -9.157 1.00 88.25 97 MET A CA 1
ATOM 748 C C . MET A 1 97 ? 19.767 6.380 -9.610 1.00 88.25 97 MET A C 1
ATOM 750 O O . MET A 1 97 ? 20.350 6.748 -10.625 1.00 88.25 97 MET A O 1
ATOM 754 N N . ASN A 1 98 ? 20.186 5.329 -8.891 1.00 88.94 98 ASN A N 1
ATOM 755 C CA . ASN A 1 98 ? 21.447 4.621 -9.176 1.00 88.94 98 ASN A CA 1
ATOM 756 C C . ASN A 1 98 ? 21.278 3.311 -9.957 1.00 88.94 98 ASN A C 1
ATOM 758 O O . ASN A 1 98 ? 22.139 2.966 -10.759 1.00 88.94 98 ASN A O 1
ATOM 762 N N . VAL A 1 99 ? 20.200 2.562 -9.711 1.00 84.38 99 VAL A N 1
ATOM 763 C CA . VAL A 1 99 ? 19.965 1.239 -10.323 1.00 84.38 99 VAL A CA 1
ATOM 764 C C . VAL A 1 99 ? 18.968 1.344 -11.476 1.00 84.38 99 VAL A C 1
ATOM 766 O O . VAL A 1 99 ? 19.093 0.644 -12.479 1.00 84.38 99 VAL A O 1
ATOM 769 N N . GLY A 1 100 ? 17.992 2.244 -11.346 1.00 81.62 100 GLY A N 1
ATOM 770 C CA . GLY A 1 100 ? 17.047 2.590 -12.397 1.00 81.62 100 GLY A CA 1
ATOM 771 C C . GLY A 1 100 ? 15.585 2.507 -11.966 1.00 81.62 100 GLY A C 1
ATOM 772 O O . GLY A 1 100 ? 15.212 1.889 -10.964 1.00 81.62 100 GLY A O 1
ATOM 773 N N . TRP A 1 101 ? 14.735 3.129 -12.780 1.00 81.81 101 TRP A N 1
ATOM 774 C CA . TRP A 1 101 ? 13.299 3.267 -12.532 1.00 81.81 101 TRP A CA 1
ATOM 775 C C . TRP A 1 101 ? 12.544 1.931 -12.524 1.00 81.81 101 TRP A C 1
ATOM 777 O O . TRP A 1 101 ? 11.561 1.794 -11.797 1.00 81.81 101 TRP A O 1
ATOM 787 N N . ASP A 1 102 ? 13.042 0.925 -13.243 1.00 80.12 102 ASP A N 1
ATOM 788 C CA . ASP A 1 102 ? 12.453 -0.419 -13.289 1.00 80.12 102 ASP A CA 1
ATOM 789 C C . ASP A 1 102 ? 12.441 -1.089 -11.917 1.00 80.12 102 ASP A C 1
ATOM 791 O O . ASP A 1 102 ? 11.397 -1.529 -11.432 1.00 80.12 102 ASP A O 1
ATOM 795 N N . TRP A 1 103 ? 13.587 -1.080 -11.236 1.00 82.00 103 TRP A N 1
ATOM 796 C CA . TRP A 1 103 ? 13.708 -1.569 -9.864 1.00 82.00 103 TRP A CA 1
ATOM 797 C C . TRP A 1 103 ? 12.977 -0.661 -8.877 1.00 82.00 103 TRP A C 1
ATOM 799 O O . TRP A 1 103 ? 12.322 -1.143 -7.951 1.00 82.00 103 TRP A O 1
ATOM 809 N N . GLY A 1 104 ? 13.021 0.649 -9.125 1.00 84.38 104 GLY A N 1
ATOM 810 C CA . GLY A 1 104 ? 12.326 1.656 -8.335 1.00 84.38 104 GLY A CA 1
ATOM 811 C C . GLY A 1 104 ? 10.810 1.467 -8.248 1.00 84.38 104 GLY A C 1
ATOM 812 O O . GLY A 1 104 ? 10.234 1.695 -7.185 1.00 84.38 104 GLY A O 1
ATOM 813 N N . PHE A 1 105 ? 10.165 1.027 -9.333 1.00 84.12 105 PHE A N 1
ATOM 814 C CA . PHE A 1 105 ? 8.734 0.703 -9.352 1.00 84.12 105 PHE A CA 1
ATOM 815 C C . PHE A 1 105 ? 8.446 -0.781 -9.097 1.00 84.12 105 PHE A C 1
ATOM 817 O O . PHE A 1 105 ? 7.390 -1.113 -8.553 1.00 84.12 105 PHE A O 1
ATOM 824 N N . GLY A 1 106 ? 9.377 -1.671 -9.447 1.00 86.56 106 GLY A N 1
ATOM 825 C CA . GLY A 1 106 ? 9.258 -3.111 -9.231 1.00 86.56 106 GLY A CA 1
ATOM 826 C C . GLY A 1 106 ? 9.212 -3.492 -7.751 1.00 86.56 106 GLY A C 1
ATOM 827 O O . GLY A 1 106 ? 8.341 -4.262 -7.348 1.00 86.56 106 GLY A O 1
ATOM 828 N N . ILE A 1 107 ? 10.076 -2.905 -6.913 1.00 89.44 107 ILE A N 1
ATOM 829 C CA . ILE A 1 107 ? 10.116 -3.207 -5.471 1.00 89.44 107 ILE A CA 1
ATOM 830 C C . ILE A 1 107 ? 8.771 -2.881 -4.785 1.00 89.44 107 ILE A C 1
ATOM 832 O O . ILE A 1 107 ? 8.201 -3.776 -4.154 1.00 89.44 107 ILE A O 1
ATOM 836 N N . PRO A 1 108 ? 8.186 -1.672 -4.938 1.00 90.25 108 PRO A N 1
ATOM 837 C CA . PRO A 1 108 ? 6.846 -1.385 -4.424 1.00 90.25 108 PRO A CA 1
ATOM 838 C C . PRO A 1 108 ? 5.750 -2.292 -4.997 1.00 90.25 108 PRO A C 1
ATOM 840 O O . PRO A 1 108 ? 4.798 -2.615 -4.287 1.00 90.25 108 PRO A O 1
ATOM 843 N N . ALA A 1 109 ? 5.857 -2.713 -6.264 1.00 88.75 109 ALA A N 1
ATOM 844 C CA . ALA A 1 109 ? 4.887 -3.623 -6.869 1.00 88.75 109 ALA A CA 1
ATOM 845 C C . ALA A 1 109 ? 4.889 -4.998 -6.178 1.00 88.75 109 ALA A C 1
ATOM 847 O O . ALA A 1 109 ? 3.821 -5.511 -5.843 1.00 88.75 109 ALA A O 1
ATOM 848 N N . VAL A 1 110 ? 6.073 -5.557 -5.912 1.00 91.69 110 VAL A N 1
ATOM 849 C CA . VAL A 1 110 ? 6.227 -6.828 -5.187 1.00 91.69 110 VAL A CA 1
ATOM 850 C C . VAL A 1 110 ? 5.765 -6.689 -3.738 1.00 91.69 110 VAL A C 1
ATOM 852 O O . VAL A 1 110 ? 5.004 -7.526 -3.259 1.00 91.69 110 VAL A O 1
ATOM 855 N N . ALA A 1 111 ? 6.146 -5.607 -3.053 1.00 92.12 111 ALA A N 1
ATOM 856 C CA . ALA A 1 111 ? 5.706 -5.348 -1.682 1.00 92.12 111 ALA A CA 1
ATOM 857 C C . ALA A 1 111 ? 4.171 -5.265 -1.573 1.00 92.12 111 ALA A C 1
ATOM 859 O O . ALA A 1 111 ? 3.581 -5.847 -0.663 1.00 92.12 111 ALA A O 1
ATOM 860 N N . MET A 1 112 ? 3.511 -4.605 -2.533 1.00 91.81 112 MET A N 1
ATOM 861 C CA . MET A 1 112 ? 2.049 -4.550 -2.601 1.00 91.81 112 MET A CA 1
ATOM 862 C C . MET A 1 112 ? 1.433 -5.932 -2.859 1.00 91.81 112 MET A C 1
ATOM 864 O O . MET A 1 112 ? 0.445 -6.284 -2.221 1.00 91.81 112 MET A O 1
ATOM 868 N N . ALA A 1 113 ? 2.015 -6.738 -3.753 1.00 91.88 113 ALA A N 1
ATOM 869 C CA . ALA A 1 113 ? 1.536 -8.097 -4.007 1.00 91.88 113 ALA A CA 1
ATOM 870 C C . ALA A 1 113 ? 1.617 -8.971 -2.744 1.00 91.88 113 ALA A C 1
ATOM 872 O O . ALA A 1 113 ? 0.652 -9.651 -2.401 1.00 91.88 113 ALA A O 1
ATOM 873 N N . ILE A 1 114 ? 2.728 -8.888 -2.006 1.00 94.62 114 ILE A N 1
ATOM 874 C CA . ILE A 1 114 ? 2.906 -9.581 -0.725 1.00 94.62 114 ILE A CA 1
ATOM 875 C C . ILE A 1 114 ? 1.851 -9.119 0.291 1.00 94.62 114 ILE A C 1
ATOM 877 O O . ILE A 1 114 ? 1.213 -9.953 0.932 1.00 94.62 114 ILE A O 1
ATOM 881 N N . ALA A 1 115 ? 1.613 -7.809 0.409 1.00 91.94 115 ALA A N 1
ATOM 882 C CA . ALA A 1 115 ? 0.593 -7.268 1.309 1.00 91.94 115 ALA A CA 1
ATOM 883 C C . ALA A 1 115 ? -0.814 -7.798 0.982 1.00 91.94 115 ALA A C 1
ATOM 885 O O . ALA A 1 115 ? -1.554 -8.185 1.885 1.00 91.94 115 ALA A O 1
ATOM 886 N N . VAL A 1 116 ? -1.162 -7.878 -0.306 1.00 92.00 116 VAL A N 1
ATOM 887 C CA . VAL A 1 116 ? -2.434 -8.448 -0.771 1.00 92.00 116 VAL A CA 1
ATOM 888 C C . VAL A 1 116 ? -2.546 -9.931 -0.405 1.00 92.00 116 VAL A C 1
ATOM 890 O O . VAL A 1 116 ? -3.589 -10.357 0.087 1.00 92.00 116 VAL A O 1
ATOM 893 N N . VAL A 1 117 ? -1.477 -10.715 -0.577 1.00 94.69 117 VAL A N 1
ATOM 894 C CA . VAL A 1 117 ? -1.458 -12.135 -0.186 1.00 94.69 117 VAL A CA 1
ATOM 895 C C . VAL A 1 117 ? -1.699 -12.298 1.315 1.00 94.69 117 VAL A C 1
ATOM 897 O O . VAL A 1 117 ? -2.550 -13.097 1.704 1.00 94.69 117 VAL A O 1
ATOM 900 N N . PHE A 1 118 ? -1.015 -11.521 2.161 1.00 93.19 118 PHE A N 1
ATOM 901 C CA . PHE A 1 118 ? -1.235 -11.560 3.611 1.00 93.19 118 PHE A CA 1
ATOM 902 C C . PHE A 1 118 ? -2.655 -11.147 4.001 1.00 93.19 118 PHE A C 1
ATOM 904 O O . PHE A 1 118 ? -3.260 -11.780 4.867 1.00 93.19 118 PHE A O 1
ATOM 911 N N . PHE A 1 119 ? -3.207 -10.130 3.337 1.00 90.31 119 PHE A N 1
ATOM 912 C CA . PHE A 1 119 ? -4.582 -9.698 3.557 1.00 90.31 119 PHE A CA 1
ATOM 913 C C . PHE A 1 119 ? -5.584 -10.817 3.234 1.00 90.31 119 PHE A C 1
ATOM 915 O O . PHE A 1 119 ? -6.452 -11.135 4.042 1.00 90.31 119 PHE A O 1
ATOM 922 N N . PHE A 1 120 ? -5.437 -11.494 2.093 1.00 91.25 120 PHE A N 1
ATOM 923 C CA . PHE A 1 120 ? -6.317 -12.615 1.751 1.00 91.25 120 PHE A CA 1
ATOM 924 C C . PHE A 1 120 ? -6.100 -13.842 2.640 1.00 91.25 120 PHE A C 1
ATOM 926 O O . PHE A 1 120 ? -7.073 -14.513 2.988 1.00 91.25 120 PHE A O 1
ATOM 933 N N . ALA A 1 121 ? -4.866 -14.125 3.058 1.00 93.06 121 ALA A N 1
ATOM 934 C CA . ALA A 1 121 ? -4.579 -15.219 3.983 1.00 93.06 121 ALA A CA 1
ATOM 935 C C . ALA A 1 121 ? -5.279 -15.024 5.342 1.00 93.06 121 ALA A C 1
ATOM 937 O O . ALA A 1 121 ? -5.769 -15.989 5.927 1.00 93.06 121 ALA A O 1
ATOM 938 N N . GLY A 1 122 ? -5.392 -13.778 5.814 1.00 87.56 122 GLY A N 1
ATOM 939 C CA . GLY A 1 122 ? -6.106 -13.426 7.044 1.00 87.56 122 GLY A CA 1
ATOM 940 C C . GLY A 1 122 ? -7.633 -13.375 6.921 1.00 87.56 122 GLY A C 1
ATOM 941 O O . GLY A 1 122 ? -8.308 -13.238 7.940 1.00 87.56 122 GLY A O 1
ATOM 942 N N . SER A 1 123 ? -8.192 -13.522 5.712 1.00 86.75 123 SER A N 1
ATOM 943 C CA . SER A 1 123 ? -9.625 -13.313 5.427 1.00 86.75 123 SER A CA 1
ATOM 944 C C . SER A 1 123 ? -10.586 -14.087 6.332 1.00 86.75 123 SER A C 1
ATOM 946 O O . SER A 1 123 ? -11.656 -13.581 6.658 1.00 86.75 123 SER A O 1
ATOM 948 N N . ARG A 1 124 ? -10.208 -15.293 6.775 1.00 83.06 124 ARG A N 1
ATOM 949 C CA . ARG A 1 124 ? -11.036 -16.138 7.655 1.00 83.06 124 ARG A CA 1
ATOM 950 C C . ARG A 1 124 ? -11.082 -15.668 9.111 1.00 83.06 124 ARG A C 1
ATOM 952 O O . ARG A 1 124 ? -11.966 -16.095 9.844 1.00 83.06 124 ARG A O 1
ATOM 959 N N . THR A 1 125 ? -10.141 -14.827 9.530 1.00 88.44 125 THR A N 1
ATOM 960 C CA . THR A 1 125 ? -9.991 -14.384 10.925 1.00 88.44 125 THR A CA 1
ATOM 961 C C . THR A 1 125 ? -10.633 -13.016 11.167 1.00 88.44 125 THR A C 1
ATOM 963 O O . THR A 1 125 ? -10.810 -12.612 12.313 1.00 88.44 125 THR A O 1
ATOM 966 N N . TYR A 1 126 ? -10.981 -12.284 10.106 1.00 89.19 126 TYR A N 1
ATOM 967 C CA . TYR A 1 126 ? -11.462 -10.912 10.228 1.00 89.19 126 TYR A CA 1
ATOM 968 C C . TYR A 1 126 ? -12.911 -10.815 10.711 1.00 89.19 126 TYR A C 1
ATOM 970 O O . TYR A 1 126 ? -13.796 -11.543 10.258 1.00 89.19 126 TYR A O 1
ATOM 978 N N . ARG A 1 127 ? -13.169 -9.839 11.588 1.00 87.00 127 ARG A N 1
ATOM 979 C CA . ARG A 1 127 ? -14.520 -9.407 11.958 1.00 87.00 127 ARG A CA 1
ATOM 980 C C . ARG A 1 127 ? -15.072 -8.530 10.833 1.00 87.00 127 ARG A C 1
ATOM 982 O O . ARG A 1 127 ? -14.535 -7.462 10.543 1.00 87.00 127 ARG A O 1
ATOM 989 N N . LEU A 1 128 ? -16.134 -9.000 10.183 1.00 84.81 128 LEU A N 1
ATOM 990 C CA . LEU A 1 128 ? -16.840 -8.274 9.127 1.00 84.81 128 LEU A CA 1
ATOM 991 C C . LEU A 1 128 ? -17.961 -7.437 9.748 1.00 84.81 128 LEU A C 1
ATOM 993 O O . LEU A 1 128 ? -18.960 -7.981 10.223 1.00 84.81 128 LEU A O 1
ATOM 997 N N . GLN A 1 129 ? -17.800 -6.114 9.740 1.00 79.44 129 GLN A N 1
ATOM 998 C CA . GLN A 1 129 ? -18.849 -5.200 10.184 1.00 79.44 129 GLN A CA 1
ATOM 999 C C . GLN A 1 129 ? -20.026 -5.198 9.206 1.00 79.44 129 GLN A C 1
ATOM 1001 O O . GLN A 1 129 ? -19.862 -5.319 7.989 1.00 79.44 129 GLN A O 1
ATOM 1006 N N . LYS A 1 130 ? -21.241 -5.054 9.744 1.00 80.62 130 LYS A N 1
ATOM 1007 C CA . LYS A 1 130 ? -22.448 -4.937 8.918 1.00 80.62 130 LYS A CA 1
ATOM 1008 C C . LYS A 1 130 ? -22.424 -3.600 8.156 1.00 80.62 130 LYS A C 1
ATOM 1010 O O . LYS A 1 130 ? -21.982 -2.601 8.722 1.00 80.62 130 LYS A O 1
ATOM 1015 N N . PRO A 1 131 ? -22.932 -3.533 6.912 1.00 76.69 131 PRO A N 1
ATOM 1016 C CA . PRO A 1 131 ? -22.943 -2.290 6.142 1.00 76.69 131 PRO A CA 1
ATOM 1017 C C . PRO A 1 131 ? -23.698 -1.163 6.873 1.00 76.69 131 PRO A C 1
ATOM 1019 O O . PRO A 1 131 ? -24.910 -1.243 7.062 1.00 76.69 131 PRO A O 1
ATOM 1022 N N . GLY A 1 132 ? -22.993 -0.093 7.259 1.00 67.81 132 GLY A N 1
ATOM 1023 C CA . GLY A 1 132 ? -23.529 1.032 8.049 1.00 67.81 132 GLY A CA 1
ATOM 1024 C C . GLY A 1 132 ? -24.399 2.048 7.287 1.00 67.81 132 GLY A C 1
ATOM 1025 O O . GLY A 1 132 ? -24.726 3.112 7.819 1.00 67.81 132 GLY A O 1
ATOM 1026 N N . GLY A 1 133 ? -24.786 1.744 6.044 1.00 75.38 133 GLY A N 1
ATOM 1027 C CA . GLY A 1 133 ? -25.415 2.695 5.122 1.00 75.38 133 GLY A CA 1
ATOM 1028 C C . GLY A 1 133 ? -24.430 3.743 4.582 1.00 75.38 133 GLY A C 1
ATOM 1029 O O . GLY A 1 133 ? -23.292 3.839 5.031 1.00 75.38 133 GLY A O 1
ATOM 1030 N N . SER A 1 134 ? -24.852 4.529 3.586 1.00 77.25 134 SER A N 1
ATOM 1031 C CA . SER A 1 134 ? -23.985 5.530 2.949 1.00 77.25 134 SER A CA 1
ATOM 1032 C C . SER A 1 134 ? -24.165 6.924 3.577 1.00 77.25 134 SER A C 1
ATOM 1034 O O . SER A 1 134 ? -25.280 7.463 3.573 1.00 77.25 134 SER A O 1
ATOM 1036 N N . PRO A 1 135 ? -23.084 7.553 4.083 1.00 78.31 135 PRO A N 1
ATOM 1037 C CA . PRO A 1 135 ? -23.114 8.933 4.570 1.00 78.31 135 PRO A CA 1
ATOM 1038 C C . PRO A 1 135 ? -23.562 9.933 3.499 1.00 78.31 135 PRO A C 1
ATOM 1040 O O . PRO A 1 135 ? -24.269 10.887 3.811 1.00 78.31 135 PRO A O 1
ATOM 1043 N N . LEU A 1 136 ? -23.224 9.686 2.227 1.00 82.06 136 LEU A N 1
ATOM 1044 C CA . LEU A 1 136 ? -23.651 10.531 1.107 1.00 82.06 136 LEU A CA 1
ATOM 1045 C C . LEU A 1 136 ? -25.170 10.525 0.946 1.00 82.06 136 LEU A C 1
ATOM 1047 O O . LEU A 1 136 ? -25.764 11.563 0.670 1.00 82.06 136 LEU A O 1
ATOM 1051 N N . THR A 1 137 ? -25.814 9.380 1.175 1.00 81.75 137 THR A N 1
ATOM 1052 C CA . THR A 1 137 ? -27.275 9.284 1.125 1.00 81.75 137 THR A CA 1
ATOM 1053 C C . THR A 1 137 ? -27.915 10.083 2.256 1.00 81.75 137 THR A C 1
ATOM 1055 O O . THR A 1 137 ? -28.913 10.756 2.020 1.00 81.75 137 THR A O 1
ATOM 1058 N N . ARG A 1 138 ? -27.315 10.096 3.457 1.00 81.69 138 ARG A N 1
ATOM 1059 C CA . ARG A 1 138 ? -27.777 10.963 4.556 1.00 81.69 138 ARG A CA 1
ATOM 1060 C C . ARG A 1 138 ? -27.601 12.443 4.223 1.00 81.69 138 ARG A C 1
ATOM 1062 O O . ARG A 1 138 ? -28.520 13.218 4.456 1.00 81.69 138 ARG A O 1
ATOM 1069 N N . ILE A 1 139 ? -26.468 12.836 3.638 1.00 87.62 139 ILE A N 1
ATOM 1070 C CA . ILE A 1 139 ? -26.233 14.224 3.209 1.00 87.62 139 ILE A CA 1
ATOM 1071 C C . ILE A 1 139 ? -27.268 14.637 2.153 1.00 87.62 139 ILE A C 1
ATOM 1073 O O . ILE A 1 139 ? -27.899 15.681 2.292 1.00 87.62 139 ILE A O 1
ATOM 1077 N N . ALA A 1 140 ? -27.510 13.796 1.145 1.00 86.44 140 ALA A N 1
ATOM 1078 C CA . ALA A 1 140 ? -28.523 14.051 0.123 1.00 86.44 140 ALA A CA 1
ATOM 1079 C C . ALA A 1 140 ? -29.934 14.169 0.725 1.00 86.44 140 ALA A C 1
ATOM 1081 O O . ALA A 1 140 ? -30.682 15.074 0.363 1.00 86.44 140 ALA A O 1
ATOM 1082 N N . GLN A 1 141 ? -30.287 13.307 1.684 1.00 87.19 141 GLN A N 1
ATOM 1083 C CA . GLN A 1 141 ? -31.562 13.384 2.404 1.00 87.19 141 GLN A CA 1
ATOM 1084 C C . GLN A 1 141 ? -31.707 14.691 3.187 1.00 87.19 141 GLN A C 1
ATOM 1086 O O . GLN A 1 141 ? -32.778 15.290 3.147 1.00 87.19 141 GLN A O 1
ATOM 1091 N N . VAL A 1 142 ? -30.646 15.154 3.857 1.00 88.62 142 VAL A N 1
ATOM 1092 C CA . VAL A 1 142 ? -30.650 16.436 4.578 1.00 88.62 142 VAL A CA 1
ATOM 1093 C C . VAL A 1 142 ? -30.838 17.598 3.606 1.00 88.62 142 VAL A C 1
ATOM 1095 O O . VAL A 1 142 ? -31.706 18.430 3.837 1.00 88.62 142 VAL A O 1
ATOM 1098 N N . ILE A 1 143 ? -30.108 17.619 2.488 1.00 89.44 143 ILE A N 1
ATOM 1099 C CA . ILE A 1 143 ? -30.240 18.667 1.464 1.00 89.44 143 ILE A CA 1
ATOM 1100 C C . ILE A 1 143 ? -31.672 18.705 0.910 1.00 89.44 143 ILE A C 1
ATOM 1102 O O . ILE A 1 143 ? -32.302 19.761 0.887 1.00 89.44 143 ILE A O 1
ATOM 1106 N N . VAL A 1 144 ? -32.223 17.552 0.521 1.00 91.25 144 VAL A N 1
ATOM 1107 C CA . VAL A 1 144 ? -33.598 17.452 0.006 1.00 91.25 144 VAL A CA 1
ATOM 1108 C C . VAL A 1 144 ? -34.625 17.871 1.063 1.00 91.25 144 VAL A C 1
ATOM 1110 O O . VAL A 1 144 ? -35.581 18.573 0.739 1.00 91.25 144 VAL A O 1
ATOM 1113 N N . ALA A 1 145 ? -34.439 17.476 2.325 1.00 88.75 145 ALA A N 1
ATOM 1114 C CA . ALA A 1 145 ? -35.324 17.868 3.420 1.00 88.75 145 ALA A CA 1
ATOM 1115 C C . ALA A 1 145 ? -35.271 19.377 3.706 1.00 88.75 145 ALA A C 1
ATOM 1117 O O . ALA A 1 145 ? -36.308 19.967 4.005 1.00 88.75 145 ALA A O 1
ATOM 1118 N N . SER A 1 146 ? -34.101 20.008 3.573 1.00 89.69 146 SER A N 1
ATOM 1119 C CA . SER A 1 146 ? -33.941 21.460 3.690 1.00 89.69 146 SER A CA 1
ATOM 1120 C C . SER A 1 146 ? -34.674 22.206 2.576 1.00 89.69 146 SER A C 1
ATOM 1122 O O . SER A 1 146 ? -35.400 23.149 2.870 1.00 89.69 146 SER A O 1
ATOM 1124 N N . PHE A 1 147 ? -34.565 21.756 1.320 1.00 90.12 147 PHE A N 1
ATOM 1125 C CA . PHE A 1 147 ? -35.288 22.372 0.199 1.00 90.12 147 PHE A CA 1
ATOM 1126 C C . PHE A 1 147 ? -36.801 22.142 0.245 1.00 90.12 147 PHE A C 1
ATOM 1128 O O . PHE A 1 147 ? -37.544 22.986 -0.231 1.00 90.12 147 PHE A O 1
ATOM 1135 N N . LYS A 1 148 ? -37.274 21.034 0.831 1.00 82.81 148 LYS A N 1
ATOM 1136 C CA . LYS A 1 148 ? -38.713 20.789 1.039 1.00 82.81 148 LYS A CA 1
ATOM 1137 C C . LYS A 1 148 ? -39.333 21.613 2.176 1.00 82.81 148 LYS A C 1
ATOM 1139 O O . LYS A 1 148 ? -40.553 21.608 2.305 1.00 82.81 148 LYS A O 1
ATOM 1144 N N . LYS A 1 149 ? -38.513 22.220 3.042 1.00 68.81 149 LYS A N 1
ATOM 1145 C CA . LYS A 1 149 ? -38.962 23.093 4.140 1.00 68.81 149 LYS A CA 1
ATOM 1146 C C . LYS A 1 149 ? -38.950 24.585 3.783 1.00 68.81 149 LYS A C 1
ATOM 1148 O O . LYS A 1 149 ? -39.483 25.358 4.577 1.00 68.81 149 LYS A O 1
ATOM 1153 N N . LEU A 1 150 ? -38.331 24.967 2.661 1.00 54.44 150 LEU A N 1
ATOM 1154 C CA . LEU A 1 150 ? -38.521 26.277 2.024 1.00 54.44 150 LEU A CA 1
ATOM 1155 C C . LEU A 1 150 ? -39.825 26.279 1.220 1.00 54.44 150 LEU A C 1
ATOM 1157 O O . LEU A 1 150 ? -40.461 27.352 1.187 1.00 54.44 150 LEU A O 1
#

Sequence (150 aa):
MTLLTLSSSIPGLKPSYCSGNVCHPTQEQIAVFFVALYMIALGTGGIKPCVSSFGADQFDETDEIERKRKSSFFNWFYFSINIGALVASSVLIWIQMNVGWDWGFGIPAVAMAIAVVFFFAGSRTYRLQKPGGSPLTRIAQVIVASFKKL

pLDDT: mean 84.44, std 9.68, range [54.44, 96.75]

Organism: NCBI:txid47602

InterPro domains:
  IPR000109 Proton-dependent oligopeptide transporter family [PF00854] (1-149)
  IPR018456 PTR2 family proton/oligopeptide symporter, conserved site [PS01023] (74-86)
  IPR020846 Major facilitator superfamily domain [PS50850] (1-150)
  IPR036259 MFS transporter superfamily [G3DSA:1.20.1250.20] (1-150)
  IPR036259 MFS transporter superfamily [SSF103473] (22-128)

Secondary structure (DSSP, 8-state):
-HHHHHHHH-TTTS-S-EETTEE---HHHHHHHHHHHHHHHHHHHHHHHHHHHHHHTTS-SSSHHHHHHHHHHHHHHHHHHHHHHHHIIIIIHHHHHHT-HHHHHHHHHHHHHHHHHHHHHTTTT---------HHHHHHHHHHHHHTT-

Foldseek 3Di:
DVLQLCCFPDCVLPQVDDPDPDGDGDPVSVVSNVVVVVVVVVVCVVVVVVVLVQLLLQFDPVDPVSVVVSVVVVVVVVVVVVVVVVCCVPVLVVCCVPVHVSCSVVVVVVVVVVVVVVVVVCVVVGDDDDPPDDPVVVVVVVVVVVVVVD

Radius of gyration: 22.03 Å; chains: 1; bounding box: 60×42×58 Å